Protein AF-A0A7W9SM84-F1 (afdb_monomer_lite)

Structure (mmCIF, N/CA/C/O backbone):
data_AF-A0A7W9SM84-F1
#
_entry.id   AF-A0A7W9SM84-F1
#
loop_
_atom_site.group_PDB
_atom_site.id
_atom_site.type_symbol
_atom_site.label_atom_id
_atom_site.label_alt_id
_atom_site.label_comp_id
_atom_site.label_asym_id
_atom_site.label_entity_id
_atom_site.label_seq_id
_atom_site.pdbx_PDB_ins_code
_atom_site.Cartn_x
_atom_site.Cartn_y
_atom_site.Cartn_z
_atom_site.occupancy
_atom_site.B_iso_or_equiv
_atom_site.auth_seq_id
_atom_site.auth_comp_id
_atom_site.auth_asym_id
_atom_site.auth_atom_id
_atom_site.pdbx_PDB_model_num
ATOM 1 N N . MET A 1 1 ? 23.464 -20.642 -26.138 1.00 44.16 1 MET A N 1
ATOM 2 C CA . MET A 1 1 ? 24.439 -20.964 -25.075 1.00 44.16 1 MET A CA 1
ATOM 3 C C . MET A 1 1 ? 23.715 -20.918 -23.739 1.00 44.16 1 MET A C 1
ATOM 5 O O . MET A 1 1 ? 23.282 -19.851 -23.335 1.00 44.16 1 MET A O 1
ATOM 9 N N . ARG A 1 2 ? 23.469 -22.086 -23.134 1.00 42.03 2 ARG A N 1
ATOM 10 C CA . ARG A 1 2 ? 22.818 -22.254 -21.826 1.00 42.03 2 ARG A CA 1
ATOM 11 C C . ARG A 1 2 ? 23.921 -22.439 -20.786 1.00 42.03 2 ARG A C 1
ATOM 13 O O . ARG A 1 2 ? 24.691 -23.383 -20.921 1.00 42.03 2 ARG A O 1
ATOM 20 N N . LEU A 1 3 ? 23.993 -21.567 -19.785 1.00 47.53 3 LEU A N 1
ATOM 21 C CA . LEU A 1 3 ? 24.813 -21.791 -18.597 1.00 47.53 3 LEU A CA 1
ATOM 22 C C . LEU A 1 3 ? 23.893 -22.225 -17.458 1.00 47.53 3 LEU A C 1
ATOM 24 O O . LEU A 1 3 ? 23.043 -21.474 -16.992 1.00 47.53 3 LEU A O 1
ATOM 28 N N . PHE A 1 4 ? 24.060 -23.493 -17.097 1.00 46.22 4 PHE A N 1
ATOM 29 C CA . PHE A 1 4 ? 23.587 -24.114 -15.874 1.00 46.22 4 PHE A CA 1
ATOM 30 C C . PHE A 1 4 ? 24.334 -23.500 -14.685 1.00 46.22 4 PHE A C 1
ATOM 32 O O . PHE A 1 4 ? 25.563 -23.485 -14.692 1.00 46.22 4 PHE A O 1
ATOM 39 N N . PHE A 1 5 ? 23.618 -23.066 -13.650 1.00 51.97 5 PHE A N 1
ATOM 40 C CA . PHE A 1 5 ? 24.195 -22.927 -12.313 1.00 51.97 5 PHE A CA 1
ATOM 41 C C . PHE A 1 5 ? 23.231 -23.524 -11.288 1.00 51.97 5 PHE A C 1
ATOM 43 O O . PHE A 1 5 ? 22.346 -22.878 -10.738 1.00 51.97 5 PHE A O 1
ATOM 50 N N . THR A 1 6 ? 23.382 -24.834 -11.136 1.00 49.91 6 THR A N 1
ATOM 51 C CA . THR A 1 6 ? 22.921 -25.652 -10.016 1.00 49.91 6 THR A CA 1
ATOM 52 C C . THR A 1 6 ? 23.770 -25.310 -8.795 1.00 49.91 6 THR A C 1
ATOM 54 O O . THR A 1 6 ? 24.980 -25.268 -8.962 1.00 49.91 6 THR A O 1
ATOM 57 N N . LEU A 1 7 ? 23.170 -25.099 -7.618 1.00 50.97 7 LEU A N 1
ATOM 58 C CA . LEU A 1 7 ? 23.728 -25.245 -6.252 1.00 50.97 7 LEU A CA 1
ATOM 59 C C . LEU A 1 7 ? 22.712 -24.587 -5.287 1.00 50.97 7 LEU A C 1
ATOM 61 O O . LEU A 1 7 ? 22.290 -23.469 -5.539 1.00 50.97 7 LEU A O 1
ATOM 65 N N . ALA A 1 8 ? 22.278 -25.123 -4.153 1.00 50.72 8 ALA A N 1
ATOM 66 C CA . ALA A 1 8 ? 22.214 -26.463 -3.596 1.00 50.72 8 ALA A CA 1
ATOM 67 C C . ALA A 1 8 ? 21.170 -26.366 -2.463 1.00 50.72 8 ALA A C 1
ATOM 69 O O . ALA A 1 8 ? 21.215 -25.434 -1.661 1.00 50.72 8 ALA A O 1
ATOM 70 N N . LEU A 1 9 ? 20.222 -27.304 -2.413 1.00 50.84 9 LEU A N 1
ATOM 71 C CA . LEU A 1 9 ? 19.316 -27.501 -1.281 1.00 50.84 9 LEU A CA 1
ATOM 72 C C . LEU A 1 9 ? 20.142 -27.970 -0.075 1.00 50.84 9 LEU A C 1
ATOM 74 O O . LEU A 1 9 ? 20.618 -29.105 -0.072 1.00 50.84 9 LEU A O 1
ATOM 78 N N . THR A 1 10 ? 20.265 -27.157 0.971 1.00 52.00 10 THR A N 1
ATOM 79 C CA . THR A 1 10 ? 20.662 -27.645 2.297 1.00 52.00 10 THR A CA 1
ATOM 80 C C . THR A 1 10 ? 19.424 -27.816 3.163 1.00 52.00 10 THR A C 1
ATOM 82 O O . THR A 1 10 ? 18.939 -26.915 3.840 1.00 52.00 10 THR A O 1
ATOM 85 N N . SER A 1 11 ? 18.914 -29.041 3.088 1.00 47.56 11 SER A N 1
ATOM 86 C CA . SER A 1 11 ? 18.044 -29.674 4.068 1.00 47.56 11 SER A CA 1
ATOM 87 C C . SER A 1 11 ? 18.698 -29.613 5.457 1.00 47.56 11 SER A C 1
ATOM 89 O O . SER A 1 11 ? 19.733 -30.241 5.668 1.00 47.56 11 SER A O 1
ATOM 91 N N . LEU A 1 12 ? 18.116 -28.874 6.406 1.00 50.91 12 LEU A N 1
ATOM 92 C CA . LEU A 1 12 ? 18.383 -29.079 7.832 1.00 50.91 12 LEU A CA 1
ATOM 93 C C . LEU A 1 12 ? 17.186 -29.798 8.449 1.00 50.91 12 LEU A C 1
ATOM 95 O O . LEU A 1 12 ? 16.176 -29.200 8.810 1.00 50.91 12 LEU A O 1
ATOM 99 N N . SER A 1 13 ? 17.332 -31.118 8.530 1.00 51.88 13 SER A N 1
ATOM 100 C CA . SER A 1 13 ? 16.507 -31.987 9.359 1.00 51.88 13 SER A CA 1
ATOM 101 C C . SER A 1 13 ? 16.856 -31.784 10.836 1.00 51.88 13 SER A C 1
ATOM 103 O O . SER A 1 13 ? 18.029 -31.708 11.202 1.00 51.88 13 SER A O 1
ATOM 105 N N . LEU A 1 14 ? 15.819 -31.711 11.672 1.00 52.78 14 LEU A N 1
ATOM 106 C CA . LEU A 1 14 ? 15.896 -31.742 13.132 1.00 52.78 14 LEU A CA 1
ATOM 107 C C . LEU A 1 14 ? 16.588 -33.029 13.623 1.00 52.78 14 LEU A C 1
ATOM 109 O O . LEU A 1 14 ? 16.228 -34.109 13.150 1.00 52.78 14 LEU A O 1
ATOM 113 N N . PRO A 1 15 ? 17.431 -32.972 14.668 1.00 59.16 15 PRO A N 1
ATOM 114 C CA . PRO A 1 15 ? 17.627 -34.108 15.550 1.00 59.16 15 PRO A CA 1
AT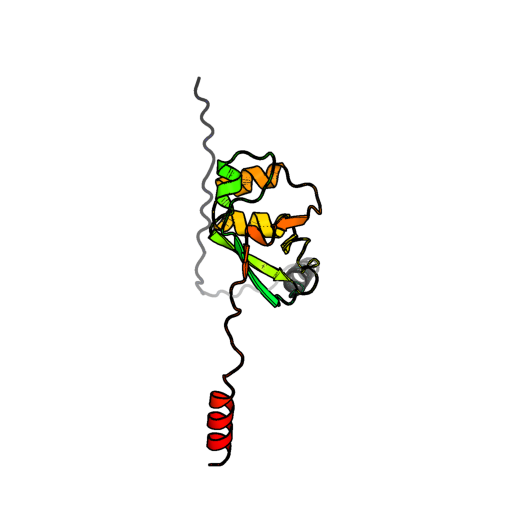OM 115 C C . PRO A 1 15 ? 16.644 -34.051 16.728 1.00 59.16 15 PRO A C 1
ATOM 117 O O . PRO A 1 15 ? 16.629 -33.134 17.549 1.00 59.16 15 PRO A O 1
ATOM 120 N N . CYS A 1 16 ? 15.810 -35.084 16.749 1.00 45.78 16 CYS A N 1
ATOM 121 C CA . CYS A 1 16 ? 14.930 -35.522 17.817 1.00 45.78 16 CYS A CA 1
ATOM 122 C C . CYS A 1 16 ? 15.718 -35.812 19.112 1.00 45.78 16 CYS A C 1
ATOM 124 O O . CYS A 1 16 ? 16.816 -36.365 19.060 1.00 45.78 16 CYS A O 1
ATOM 126 N N . LEU A 1 17 ? 15.137 -35.479 20.270 1.00 50.53 17 LEU A N 1
ATOM 127 C CA . LEU A 1 17 ? 15.613 -35.917 21.586 1.00 50.53 17 LEU A CA 1
ATOM 128 C C . LEU A 1 17 ? 15.709 -37.451 21.640 1.00 50.53 17 LEU A C 1
ATOM 130 O O . LEU A 1 17 ? 14.719 -38.132 21.374 1.00 50.53 17 LEU A O 1
ATOM 134 N N . ALA A 1 18 ? 16.843 -37.981 22.097 1.00 56.38 18 ALA A N 1
ATOM 135 C CA . ALA A 1 18 ? 16.905 -39.297 22.721 1.00 56.38 18 ALA A CA 1
ATOM 136 C C . ALA A 1 18 ? 17.965 -39.301 23.829 1.00 56.38 18 ALA A C 1
ATOM 138 O O . ALA A 1 18 ? 19.114 -38.908 23.649 1.00 56.38 18 ALA A O 1
ATOM 139 N N . GLN A 1 19 ? 17.490 -39.705 24.996 1.00 53.00 19 GLN A N 1
ATOM 140 C CA . GLN A 1 19 ? 18.121 -39.737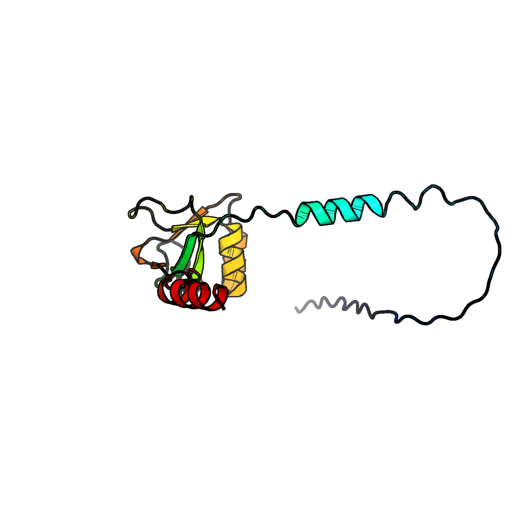 26.300 1.00 53.00 19 GLN A CA 1
ATOM 141 C C . GLN A 1 19 ? 18.710 -41.134 26.531 1.00 53.00 19 GLN A C 1
ATOM 143 O O . GLN A 1 19 ? 17.968 -42.111 26.520 1.00 53.00 19 GLN A O 1
ATOM 148 N N . SER A 1 20 ? 20.010 -41.246 26.793 1.00 48.03 20 SER A N 1
ATOM 149 C CA . SER A 1 20 ? 20.595 -42.416 27.462 1.00 48.03 20 SER A CA 1
ATOM 150 C C . SER A 1 20 ? 21.908 -41.998 28.110 1.00 48.03 20 SER A C 1
ATOM 152 O O . SER A 1 20 ? 22.778 -41.439 27.446 1.00 48.03 20 SER A O 1
ATOM 154 N N . GLY A 1 21 ? 21.991 -42.175 29.427 1.00 54.41 21 GLY A N 1
ATOM 155 C CA . GLY A 1 21 ? 23.102 -41.691 30.231 1.00 54.41 21 GLY A CA 1
ATOM 156 C C . GLY A 1 21 ? 24.402 -42.443 29.991 1.00 54.41 21 GLY A C 1
ATOM 157 O O . GLY A 1 21 ? 24.383 -43.589 29.572 1.00 54.41 21 GLY A O 1
ATOM 158 N N . GLU A 1 22 ? 25.499 -41.782 30.341 1.00 48.12 22 GLU A N 1
ATOM 159 C CA . GLU A 1 22 ? 26.613 -42.356 31.087 1.00 48.12 22 GLU A CA 1
ATOM 160 C C . GLU A 1 22 ? 27.394 -41.198 31.718 1.00 48.12 22 GLU A C 1
ATOM 162 O O . GLU A 1 22 ? 27.684 -40.180 31.088 1.00 48.12 22 GLU A O 1
ATOM 167 N N . ALA A 1 23 ? 27.640 -41.320 33.019 1.00 51.50 23 ALA A N 1
ATOM 168 C CA . ALA A 1 23 ? 28.406 -40.365 33.792 1.00 51.50 23 ALA A CA 1
ATOM 169 C C . ALA A 1 23 ? 29.885 -40.482 33.410 1.00 51.50 23 ALA A C 1
ATOM 171 O O . ALA A 1 23 ? 30.493 -41.529 33.616 1.00 51.50 23 ALA A O 1
ATOM 172 N N . VAL A 1 24 ? 30.478 -39.394 32.918 1.00 51.59 24 VAL A N 1
ATOM 173 C CA . VAL A 1 24 ? 31.935 -39.239 32.875 1.00 51.59 24 VAL A CA 1
ATOM 174 C C . VAL A 1 24 ? 32.305 -37.996 33.668 1.00 51.59 24 VAL A C 1
ATOM 176 O O . VAL A 1 24 ? 31.970 -36.861 33.332 1.00 51.59 24 VAL A O 1
ATOM 179 N N . THR A 1 25 ? 32.970 -38.259 34.783 1.00 54.38 25 THR A N 1
ATOM 180 C CA . THR A 1 25 ? 33.567 -37.307 35.709 1.00 54.38 25 THR A CA 1
ATOM 181 C C . THR A 1 25 ? 34.741 -36.557 35.083 1.00 54.38 25 THR A C 1
ATOM 183 O O . THR A 1 25 ? 35.686 -37.169 34.602 1.00 54.38 25 THR A O 1
ATOM 186 N N . TYR A 1 26 ? 34.667 -35.228 35.184 1.00 48.91 26 TYR A N 1
ATOM 187 C CA . TYR A 1 26 ? 35.736 -34.269 35.491 1.00 48.91 26 TYR A CA 1
ATOM 188 C C . TYR A 1 26 ? 37.135 -34.471 34.887 1.00 48.91 26 TYR A C 1
ATOM 190 O O . TYR A 1 26 ? 37.935 -35.285 35.341 1.00 48.91 26 TYR A O 1
ATOM 198 N N . GLY A 1 27 ? 37.506 -33.531 34.020 1.00 46.94 27 GLY A N 1
ATOM 199 C CA . GLY A 1 27 ? 38.897 -33.179 33.792 1.00 46.94 27 GLY A CA 1
ATOM 200 C C . GLY A 1 27 ? 39.024 -32.020 32.815 1.00 46.94 27 GLY A C 1
ATOM 201 O O . GLY A 1 27 ? 38.592 -32.126 31.677 1.00 46.94 27 GLY A O 1
ATOM 202 N N . SER A 1 28 ? 39.697 -30.960 33.255 1.00 45.34 28 SER A N 1
ATOM 203 C CA . SER A 1 28 ? 40.259 -29.881 32.435 1.00 45.34 28 SER A CA 1
ATOM 204 C C . SER A 1 28 ? 39.457 -28.576 32.351 1.00 45.34 28 SER A C 1
ATOM 206 O O . SER A 1 28 ? 38.506 -28.386 31.598 1.00 45.34 28 SER A O 1
ATOM 208 N N . SER A 1 29 ? 39.932 -27.649 33.175 1.00 50.34 29 SER A N 1
ATOM 209 C CA . SER A 1 29 ? 39.676 -26.219 33.257 1.00 50.34 29 SER A CA 1
ATOM 210 C C . SER A 1 29 ? 39.620 -25.523 31.887 1.00 50.34 29 SER A C 1
ATOM 212 O O . SER A 1 29 ? 40.655 -25.195 31.314 1.00 50.34 29 SER A O 1
ATOM 214 N N . SER A 1 30 ? 38.428 -25.247 31.351 1.00 49.34 30 SER A N 1
ATOM 215 C CA . SER A 1 30 ? 38.247 -24.345 30.189 1.00 49.34 30 SER A CA 1
ATOM 216 C C . SER A 1 30 ? 36.857 -23.688 30.140 1.00 49.34 30 SER A C 1
ATOM 218 O O . SER A 1 30 ? 36.341 -23.354 29.079 1.00 49.34 30 SER A O 1
ATOM 220 N N . SER A 1 31 ? 36.223 -23.477 31.297 1.00 47.44 31 SER A N 1
ATOM 221 C CA . SER A 1 31 ? 34.791 -23.135 31.366 1.00 47.44 31 SER A CA 1
ATOM 222 C C . SER A 1 31 ? 34.450 -21.639 31.433 1.00 47.44 31 SER A C 1
ATOM 224 O O . SER A 1 31 ? 33.302 -21.313 31.713 1.00 47.44 31 SER A O 1
ATOM 226 N N . ILE A 1 32 ? 35.380 -20.707 31.193 1.00 51.19 32 ILE A N 1
ATOM 227 C CA . ILE A 1 32 ? 35.099 -19.271 31.441 1.00 51.19 32 ILE A CA 1
ATOM 228 C C . ILE A 1 32 ? 34.743 -18.471 30.169 1.00 51.19 32 ILE A C 1
ATOM 230 O O . ILE A 1 32 ? 34.215 -17.370 30.277 1.00 51.19 32 ILE A O 1
ATOM 234 N N . LEU A 1 33 ? 34.897 -19.015 28.954 1.00 48.16 33 LEU A N 1
ATOM 235 C CA . LEU A 1 33 ? 34.622 -18.244 27.722 1.00 48.16 33 LEU A CA 1
ATOM 236 C C . LEU A 1 33 ? 33.278 -18.532 27.019 1.00 48.16 33 LEU A C 1
ATOM 238 O O . LEU A 1 33 ? 32.932 -17.809 26.092 1.00 48.16 33 LEU A O 1
ATOM 242 N N . CYS A 1 34 ? 32.479 -19.518 27.449 1.00 43.38 34 CYS A N 1
ATOM 243 C CA . CYS A 1 34 ? 31.220 -19.867 26.754 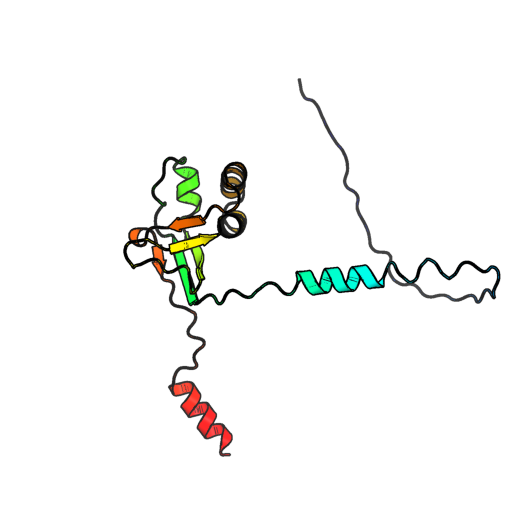1.00 43.38 34 CYS A CA 1
ATOM 244 C C . CYS A 1 34 ? 29.944 -19.198 27.301 1.00 43.38 34 CYS A C 1
ATOM 246 O O . CYS A 1 34 ? 28.914 -19.223 26.633 1.00 43.38 34 CYS A O 1
ATOM 248 N N . ALA A 1 35 ? 29.972 -18.586 28.488 1.00 45.09 35 ALA A N 1
ATOM 249 C CA . ALA A 1 35 ? 28.744 -18.113 29.140 1.00 45.09 35 ALA A CA 1
ATOM 250 C C . ALA A 1 35 ? 28.284 -16.698 28.724 1.00 45.09 35 ALA A C 1
ATOM 252 O O . ALA A 1 35 ? 27.166 -16.304 29.046 1.00 45.09 35 ALA A O 1
ATOM 253 N N . SER A 1 36 ? 29.100 -15.924 28.003 1.00 48.00 36 SER A N 1
ATOM 254 C CA . SER A 1 36 ? 28.776 -14.532 27.640 1.00 48.00 36 SER A CA 1
ATOM 255 C C . SER A 1 36 ? 28.138 -14.366 26.252 1.00 48.00 36 SER A C 1
ATOM 257 O O . SER A 1 36 ? 27.444 -13.376 26.022 1.00 48.00 36 SER A O 1
ATOM 259 N N . LEU A 1 37 ? 28.290 -15.336 25.341 1.00 52.22 37 LEU A N 1
ATOM 260 C CA . LEU A 1 37 ? 27.704 -15.277 23.990 1.00 52.22 37 LEU A CA 1
ATOM 261 C C . LEU A 1 37 ? 26.198 -15.589 23.946 1.00 52.22 37 LEU A C 1
ATOM 263 O O . LEU A 1 37 ? 25.506 -15.121 23.047 1.00 52.22 37 LEU A O 1
ATOM 267 N N . GLY A 1 38 ? 25.661 -16.332 24.919 1.00 47.69 38 GLY A N 1
ATOM 268 C CA . GLY A 1 38 ? 24.227 -16.646 24.967 1.00 47.69 38 GLY A CA 1
ATOM 269 C C . GLY A 1 38 ? 23.362 -15.460 25.404 1.00 47.69 38 GLY A C 1
ATOM 270 O O . GLY A 1 38 ? 22.288 -15.230 24.854 1.00 47.69 38 GLY A O 1
ATOM 271 N N . PHE A 1 39 ? 23.847 -14.655 26.350 1.00 46.09 39 PHE A N 1
ATOM 272 C CA . PHE A 1 39 ? 23.038 -13.609 26.982 1.00 46.09 39 PHE A CA 1
ATOM 273 C C . PHE A 1 39 ? 22.824 -12.378 26.084 1.00 46.09 39 PHE A C 1
ATOM 275 O O . PHE A 1 39 ? 21.758 -11.765 26.107 1.00 46.09 39 PHE A O 1
ATOM 282 N N . LEU A 1 40 ? 23.804 -12.045 25.236 1.00 46.25 40 LEU A N 1
ATOM 283 C CA . LEU A 1 40 ? 23.705 -10.917 24.300 1.00 46.25 40 LEU A CA 1
ATOM 284 C C . LEU A 1 40 ? 22.701 -11.163 23.160 1.00 46.25 40 LEU A C 1
ATOM 286 O O . LEU A 1 40 ? 22.074 -10.215 22.690 1.00 46.25 40 LEU A O 1
ATOM 290 N N . THR A 1 41 ? 22.488 -12.418 22.747 1.00 52.00 41 THR A N 1
ATOM 291 C CA . THR A 1 41 ? 21.502 -12.739 21.695 1.00 52.00 41 THR A CA 1
ATOM 292 C C . THR A 1 41 ? 20.054 -12.556 22.161 1.00 52.00 41 THR A C 1
ATOM 294 O O . THR A 1 41 ? 19.228 -12.050 21.403 1.00 52.00 41 THR A O 1
ATOM 297 N N . ALA A 1 42 ? 19.746 -12.881 23.420 1.00 51.59 42 ALA A N 1
ATOM 298 C CA . ALA A 1 42 ? 18.389 -12.766 23.956 1.00 51.59 42 ALA A CA 1
ATOM 299 C C . ALA A 1 42 ? 17.919 -11.305 24.081 1.00 51.59 42 ALA A C 1
ATOM 301 O O . ALA A 1 42 ? 16.765 -10.996 23.785 1.00 51.59 42 ALA A O 1
ATOM 302 N N . VAL A 1 43 ? 18.812 -10.385 24.463 1.00 51.91 43 VAL A N 1
ATOM 303 C CA . VAL A 1 43 ? 18.470 -8.958 24.604 1.00 51.91 43 VAL A CA 1
ATOM 304 C C . VAL A 1 43 ? 18.294 -8.286 23.238 1.00 51.91 43 VAL A C 1
ATOM 306 O O . VAL A 1 43 ? 17.369 -7.494 23.067 1.00 51.91 43 VAL A O 1
ATOM 309 N N . ALA A 1 44 ? 19.109 -8.645 22.239 1.00 52.53 44 ALA A N 1
ATOM 310 C CA . ALA A 1 44 ? 18.933 -8.155 20.871 1.00 52.53 44 ALA A CA 1
ATOM 311 C C . ALA A 1 44 ? 17.616 -8.653 20.242 1.00 52.53 44 ALA A C 1
ATOM 313 O O . ALA A 1 44 ? 16.905 -7.868 19.618 1.00 52.53 44 ALA A O 1
ATOM 314 N N . ALA A 1 45 ? 17.239 -9.918 20.464 1.00 52.31 45 ALA A N 1
ATOM 315 C CA . ALA A 1 45 ? 15.942 -10.442 20.027 1.00 52.31 45 ALA A CA 1
ATOM 316 C C . ALA A 1 45 ? 14.762 -9.745 20.732 1.00 52.31 45 ALA A C 1
ATOM 318 O O . ALA A 1 45 ? 13.748 -9.454 20.100 1.00 52.31 45 ALA A O 1
ATOM 319 N N . GLY A 1 46 ? 14.906 -9.427 22.024 1.00 52.50 46 GLY A N 1
ATOM 320 C CA . GLY A 1 46 ? 13.881 -8.731 22.804 1.00 52.50 46 GLY A CA 1
ATOM 321 C C . GLY A 1 46 ? 13.657 -7.275 22.381 1.00 52.50 46 GLY A C 1
ATOM 322 O O . GLY A 1 46 ? 12.513 -6.830 22.324 1.00 52.50 46 GLY A O 1
ATOM 323 N N . LEU A 1 47 ? 14.719 -6.535 22.036 1.00 53.09 47 LEU A N 1
ATOM 324 C CA . LEU A 1 47 ? 14.592 -5.129 21.630 1.00 53.09 47 LEU A CA 1
ATOM 325 C C . LEU A 1 47 ? 13.994 -4.961 20.221 1.00 53.09 47 LEU A C 1
ATOM 327 O O . LEU A 1 47 ? 13.301 -3.980 19.971 1.00 53.09 47 LEU A O 1
ATOM 331 N N . VAL A 1 48 ? 14.217 -5.921 19.315 1.00 51.31 48 VAL A N 1
ATOM 332 C CA . VAL A 1 48 ? 13.663 -5.900 17.944 1.00 51.31 48 VAL A CA 1
ATOM 333 C C . VAL A 1 48 ? 12.138 -6.094 17.928 1.00 51.31 48 VAL A C 1
ATOM 335 O O . VAL A 1 48 ? 11.475 -5.639 16.999 1.00 51.31 48 VAL A O 1
ATOM 338 N N . LEU A 1 49 ? 11.557 -6.709 18.963 1.00 54.22 49 LEU A N 1
ATOM 339 C CA . LEU A 1 49 ? 10.109 -6.938 19.057 1.00 54.22 49 LEU A CA 1
ATOM 340 C C . LEU A 1 49 ? 9.324 -5.769 19.663 1.00 54.22 49 LEU A C 1
ATOM 342 O O . LEU A 1 49 ? 8.099 -5.753 19.566 1.00 54.22 49 LEU A O 1
ATOM 346 N N . LEU A 1 50 ? 9.994 -4.762 20.228 1.00 54.44 50 LEU A N 1
ATOM 347 C CA . LEU A 1 50 ? 9.348 -3.522 20.670 1.00 54.44 50 LEU A CA 1
ATOM 348 C C . LEU A 1 50 ? 9.171 -2.569 19.479 1.00 54.44 50 LEU A C 1
ATOM 350 O O . LEU A 1 50 ? 9.583 -1.410 19.501 1.00 54.44 50 LEU A O 1
ATOM 354 N N . GLY A 1 51 ? 8.569 -3.089 18.408 1.00 52.06 51 GLY A N 1
ATOM 355 C CA . GLY A 1 51 ? 8.083 -2.289 17.298 1.00 52.06 51 GLY A CA 1
ATOM 356 C C . GLY A 1 51 ? 7.048 -1.309 17.832 1.00 52.06 51 GLY A C 1
ATOM 357 O O . GLY A 1 51 ? 6.072 -1.706 18.465 1.00 52.06 51 GLY A O 1
ATOM 358 N N . SER A 1 52 ? 7.282 -0.019 17.610 1.00 55.22 52 SER A N 1
ATOM 359 C CA . SER A 1 52 ? 6.319 1.020 17.936 1.00 55.22 52 SER A CA 1
ATOM 360 C C . SER A 1 52 ? 5.011 0.723 17.204 1.00 55.22 52 SER A C 1
ATOM 362 O O . SER A 1 52 ? 4.909 0.856 15.984 1.00 55.22 52 SER A O 1
ATOM 364 N N . GLU A 1 53 ? 3.994 0.295 17.951 1.00 58.22 53 GLU A N 1
ATOM 365 C CA . GLU A 1 53 ? 2.636 0.168 17.438 1.00 58.22 53 GLU A CA 1
ATOM 366 C C . GLU A 1 53 ? 2.140 1.569 17.078 1.00 58.22 53 GLU A C 1
ATOM 368 O O . GLU A 1 53 ? 1.576 2.310 17.888 1.00 58.22 53 GLU A O 1
ATOM 373 N N . THR A 1 54 ? 2.381 1.979 15.836 1.00 60.44 54 THR A N 1
ATOM 374 C CA . THR A 1 54 ? 1.720 3.150 15.286 1.00 60.44 54 THR A CA 1
ATOM 375 C C . THR A 1 54 ? 0.228 2.869 15.336 1.00 60.44 54 THR A C 1
ATOM 377 O O . THR A 1 54 ? -0.250 1.968 14.647 1.00 60.44 54 THR A O 1
ATOM 380 N N . ARG A 1 55 ? -0.507 3.614 16.170 1.00 71.38 55 ARG A N 1
ATOM 381 C CA . ARG A 1 55 ? -1.962 3.472 16.269 1.00 71.38 55 ARG A CA 1
ATOM 382 C C . ARG A 1 55 ? -2.587 3.763 14.909 1.00 71.38 55 ARG A C 1
ATOM 384 O O . ARG A 1 55 ? -2.675 4.918 14.478 1.00 71.38 55 ARG A O 1
ATOM 391 N N . THR A 1 56 ? -2.999 2.692 14.252 1.00 75.50 56 THR A N 1
ATOM 392 C CA . THR A 1 56 ? -3.812 2.721 13.044 1.00 75.50 56 THR A CA 1
ATOM 393 C C . THR A 1 56 ? -5.208 3.204 13.437 1.00 75.50 56 THR A C 1
ATOM 395 O O . THR A 1 56 ? -5.804 2.698 14.383 1.00 75.50 56 THR A O 1
ATOM 398 N N . VAL A 1 57 ? -5.692 4.248 12.769 1.00 83.44 57 VAL A N 1
ATOM 399 C CA . VAL A 1 57 ? -6.996 4.895 13.004 1.00 83.44 57 VAL A CA 1
ATOM 400 C C . VAL A 1 57 ? -8.061 4.350 12.056 1.00 83.44 57 VAL A C 1
ATOM 402 O O . VAL A 1 57 ? -9.237 4.633 12.226 1.00 83.44 57 VAL A O 1
ATOM 405 N N . GLY A 1 58 ? -7.665 3.575 11.052 1.00 88.19 58 GLY A N 1
ATOM 406 C CA . GLY A 1 58 ? -8.555 3.057 10.023 1.00 88.19 58 GLY A CA 1
ATOM 407 C C . GLY A 1 58 ? -7.797 2.246 8.992 1.00 88.19 58 GLY A C 1
ATOM 408 O O . GLY A 1 58 ? -6.572 2.152 9.041 1.00 88.19 58 GLY A O 1
ATOM 409 N N . THR A 1 59 ? -8.519 1.707 8.027 1.00 91.38 59 THR A N 1
ATOM 410 C CA . THR A 1 59 ? -7.939 1.219 6.778 1.00 91.38 59 THR A CA 1
ATOM 411 C C . THR A 1 59 ? -8.621 1.933 5.619 1.00 91.38 59 THR A C 1
ATOM 413 O O . THR A 1 59 ? -9.740 2.431 5.739 1.00 91.38 59 THR A O 1
ATOM 416 N N . PHE A 1 60 ? -7.929 2.042 4.497 1.00 93.00 60 PHE A N 1
ATOM 417 C CA . PHE A 1 60 ? -8.518 2.490 3.244 1.00 93.00 60 PHE A CA 1
ATOM 418 C C . PHE A 1 60 ? -8.171 1.493 2.154 1.00 93.00 60 PHE A C 1
ATOM 420 O O . PHE A 1 60 ? -7.116 0.863 2.189 1.00 93.00 60 PHE A O 1
ATOM 427 N N . ARG A 1 61 ? -9.064 1.352 1.186 1.00 95.50 61 ARG A N 1
ATOM 428 C CA . ARG A 1 61 ? -8.873 0.514 0.016 1.00 95.50 61 ARG A CA 1
ATOM 429 C C . ARG A 1 61 ? -8.622 1.386 -1.198 1.00 95.50 61 ARG A C 1
ATOM 431 O O . ARG A 1 61 ? -9.362 2.335 -1.441 1.00 95.50 61 ARG A O 1
ATOM 438 N N . VAL A 1 62 ? -7.613 1.049 -1.986 1.00 96.31 62 VAL A N 1
ATOM 439 C CA . VAL A 1 62 ? -7.376 1.712 -3.272 1.00 96.31 62 VAL A CA 1
ATOM 440 C C . VAL A 1 62 ? -8.386 1.163 -4.283 1.00 96.31 62 VAL A C 1
ATOM 442 O O . VAL A 1 62 ? -8.430 -0.041 -4.526 1.00 96.31 62 VAL A O 1
ATOM 445 N N . VAL A 1 63 ? -9.237 2.016 -4.847 1.00 97.06 63 VAL A N 1
ATOM 446 C CA . VAL A 1 63 ? -10.323 1.627 -5.772 1.00 97.06 63 VAL A CA 1
ATOM 447 C C . VAL A 1 63 ? -10.031 1.973 -7.228 1.00 97.06 63 VAL A C 1
ATOM 449 O O . VAL A 1 63 ? -10.661 1.416 -8.123 1.00 97.06 63 VAL A O 1
ATOM 452 N N . ALA A 1 64 ? -9.060 2.851 -7.473 1.00 96.88 64 ALA A N 1
ATOM 453 C CA . ALA A 1 64 ? -8.605 3.215 -8.806 1.00 96.88 64 ALA A CA 1
ATOM 454 C C . ALA A 1 64 ? -7.071 3.314 -8.840 1.00 96.88 64 ALA A C 1
ATOM 456 O O . ALA A 1 64 ? -6.456 3.537 -7.796 1.00 96.88 64 ALA A O 1
ATOM 457 N N . PRO A 1 65 ? -6.432 3.143 -10.011 1.00 96.88 65 PRO A N 1
ATOM 458 C CA . PRO A 1 65 ? -4.988 3.293 -10.128 1.00 96.88 65 PRO A CA 1
ATOM 459 C C . PRO A 1 65 ? -4.579 4.714 -9.729 1.00 96.88 65 PRO A C 1
ATOM 461 O O . PRO A 1 65 ? -5.181 5.667 -10.233 1.00 96.88 65 PRO A O 1
ATOM 464 N N . PRO A 1 66 ? -3.560 4.887 -8.869 1.00 93.50 66 PRO A N 1
ATOM 465 C CA . PRO A 1 66 ? -3.072 6.218 -8.542 1.00 93.50 66 PRO A CA 1
ATOM 466 C C . PRO A 1 66 ? -2.532 6.918 -9.807 1.00 93.50 66 PRO A C 1
ATOM 468 O O . PRO A 1 66 ? -2.088 6.240 -10.745 1.00 93.50 66 PRO A O 1
ATOM 471 N N . PRO A 1 67 ? -2.570 8.261 -9.872 1.00 92.56 67 PRO A N 1
ATOM 472 C CA . PRO A 1 67 ? -1.926 9.015 -10.943 1.00 92.56 67 PRO A CA 1
ATOM 473 C C . PRO A 1 67 ? -0.398 8.890 -10.839 1.00 92.56 67 PRO A C 1
ATOM 475 O O . PRO A 1 67 ? 0.145 8.809 -9.739 1.00 92.56 67 PRO A O 1
ATOM 478 N N . GLY A 1 68 ? 0.297 8.888 -11.978 1.00 91.12 68 GLY A N 1
ATOM 479 C CA . GLY A 1 68 ? 1.757 8.778 -12.027 1.00 91.12 68 GLY A CA 1
ATOM 480 C C . GLY A 1 68 ? 2.282 8.441 -13.424 1.00 91.12 68 GLY A C 1
ATOM 481 O O . GLY A 1 68 ? 1.504 8.126 -14.328 1.00 91.12 68 GLY A O 1
ATOM 482 N N . GLU A 1 69 ? 3.601 8.524 -13.603 1.00 91.81 69 GLU A N 1
ATOM 483 C CA . GLU A 1 69 ? 4.291 8.215 -14.870 1.00 91.81 69 GLU A CA 1
ATOM 484 C C . GLU A 1 69 ? 4.602 6.715 -15.028 1.00 91.81 69 GLU A C 1
ATOM 486 O O . GLU A 1 69 ? 5.103 6.268 -16.062 1.00 91.81 69 GLU A O 1
ATOM 491 N N . GLU A 1 70 ? 4.321 5.908 -14.006 1.00 93.38 70 GLU A N 1
ATOM 492 C CA . GLU A 1 70 ? 4.657 4.493 -13.989 1.00 93.38 70 GLU A CA 1
ATOM 493 C C . GLU A 1 70 ? 3.778 3.674 -14.950 1.00 93.38 70 GLU A C 1
ATOM 495 O O . GLU A 1 70 ? 2.617 4.026 -15.209 1.00 93.38 70 GLU A O 1
ATOM 500 N N . PRO A 1 71 ? 4.294 2.533 -15.459 1.00 96.12 71 PRO A N 1
ATOM 501 C CA . PRO A 1 71 ? 3.526 1.630 -16.308 1.00 96.12 71 PRO A CA 1
ATOM 502 C C . PRO A 1 71 ? 2.154 1.284 -15.718 1.00 96.12 71 PRO A C 1
ATOM 504 O O . PRO A 1 71 ? 2.048 0.917 -14.548 1.00 96.12 71 PRO A O 1
ATOM 507 N N . GLU A 1 72 ? 1.112 1.329 -16.554 1.00 96.12 72 GLU A N 1
ATOM 508 C CA . GLU A 1 72 ? -0.285 1.099 -16.148 1.00 96.12 72 GLU A CA 1
ATOM 509 C C . GLU A 1 72 ? -0.450 -0.194 -15.338 1.00 96.12 72 GLU A C 1
ATOM 511 O O . GLU A 1 72 ? -1.071 -0.187 -14.282 1.00 96.12 72 GLU A O 1
ATOM 516 N N . ALA A 1 73 ? 0.188 -1.289 -15.764 1.00 96.38 73 ALA A N 1
ATOM 517 C CA . ALA A 1 73 ? 0.119 -2.575 -15.069 1.00 96.38 73 ALA A CA 1
ATOM 518 C C . ALA A 1 73 ? 0.612 -2.516 -13.607 1.00 96.38 73 ALA A C 1
ATOM 520 O O . ALA A 1 73 ? 0.101 -3.235 -12.752 1.00 96.38 73 ALA A O 1
ATOM 521 N N . LEU A 1 74 ? 1.586 -1.654 -13.304 1.00 96.75 74 LEU A N 1
ATOM 522 C CA . LEU A 1 74 ? 2.112 -1.473 -11.948 1.00 96.75 74 LEU A CA 1
ATOM 523 C C . LEU A 1 74 ? 1.220 -0.567 -11.107 1.00 96.75 74 LEU A C 1
ATOM 525 O O . LEU A 1 74 ? 1.114 -0.777 -9.902 1.00 96.75 74 LEU A O 1
ATOM 529 N N . ARG A 1 75 ? 0.564 0.413 -11.735 1.00 96.25 75 ARG A N 1
ATOM 530 C CA . ARG A 1 75 ? -0.421 1.268 -11.063 1.00 96.25 75 ARG A CA 1
ATOM 531 C C . ARG A 1 75 ? -1.690 0.482 -10.728 1.00 96.25 75 ARG A C 1
ATOM 533 O O . ARG A 1 75 ? -2.193 0.583 -9.615 1.00 96.25 75 ARG A O 1
ATOM 540 N N . GLN A 1 76 ? -2.135 -0.387 -11.634 1.00 97.94 76 GLN A N 1
ATOM 541 C CA . GLN A 1 76 ? -3.252 -1.314 -11.420 1.00 97.94 76 GLN A CA 1
ATOM 542 C C . GLN A 1 76 ? -3.002 -2.304 -10.277 1.00 97.94 76 GLN A C 1
ATOM 544 O O . GLN A 1 76 ? -3.944 -2.707 -9.606 1.00 97.94 76 GLN A O 1
ATOM 549 N N . ALA A 1 77 ? -1.744 -2.665 -10.005 1.00 97.81 77 ALA A N 1
ATOM 550 C CA . ALA A 1 77 ? -1.406 -3.580 -8.915 1.00 97.81 77 ALA A CA 1
ATOM 551 C C . ALA A 1 77 ? -1.752 -3.035 -7.516 1.00 97.81 77 ALA A C 1
ATOM 553 O O . ALA A 1 77 ? -1.832 -3.814 -6.569 1.00 97.81 77 ALA A O 1
ATOM 554 N N . TRP A 1 78 ? -1.956 -1.720 -7.382 1.00 97.38 78 TRP A N 1
ATOM 555 C CA . TRP A 1 78 ? -2.438 -1.111 -6.143 1.00 97.38 78 TRP A CA 1
ATOM 556 C C . TRP A 1 78 ? -3.947 -1.275 -5.955 1.00 97.38 78 TRP A C 1
ATOM 558 O O . TRP A 1 78 ? -4.416 -1.258 -4.820 1.00 97.38 78 TRP A O 1
ATOM 568 N N . VAL A 1 79 ? -4.717 -1.435 -7.035 1.00 97.38 79 VAL A N 1
ATOM 569 C CA . VAL A 1 79 ? -6.180 -1.502 -6.972 1.00 97.38 79 VAL A CA 1
ATOM 570 C C . VAL A 1 79 ? -6.619 -2.746 -6.212 1.00 97.38 79 VAL A C 1
ATOM 572 O O . VAL A 1 79 ? -6.212 -3.867 -6.497 1.00 97.38 79 VAL A O 1
ATOM 575 N N . GLY A 1 80 ? -7.498 -2.539 -5.240 1.00 95.62 80 GLY A N 1
ATOM 576 C CA . GLY A 1 80 ? -8.018 -3.569 -4.361 1.00 95.62 80 GLY A CA 1
ATOM 577 C C . GLY A 1 80 ? -7.211 -3.766 -3.080 1.00 95.62 80 GLY A C 1
ATOM 578 O O . GLY A 1 80 ? -7.738 -4.427 -2.184 1.00 95.62 80 GLY A O 1
ATOM 579 N N . LEU A 1 81 ? -6.013 -3.180 -2.965 1.00 95.81 81 LEU A N 1
ATOM 580 C CA . LEU A 1 81 ? -5.168 -3.269 -1.777 1.00 95.81 81 LEU A CA 1
ATOM 581 C C . LEU A 1 81 ? -5.755 -2.453 -0.620 1.00 95.81 81 LEU A C 1
ATOM 583 O O . LEU A 1 81 ? -6.166 -1.305 -0.803 1.00 95.81 81 LEU A O 1
ATOM 587 N N . GLU A 1 82 ? -5.755 -3.042 0.575 1.00 94.81 82 GLU A N 1
ATOM 588 C CA . GLU A 1 82 ? -6.120 -2.363 1.817 1.00 94.81 82 GLU A CA 1
ATOM 589 C C . GLU A 1 82 ? -4.866 -1.892 2.552 1.00 94.81 82 GLU A C 1
ATOM 591 O O . GLU A 1 82 ? -3.943 -2.666 2.815 1.00 94.81 82 GLU A O 1
ATOM 596 N N . LEU A 1 83 ? -4.838 -0.607 2.884 1.00 93.44 83 LEU A N 1
ATOM 597 C CA . LEU A 1 83 ? -3.705 0.074 3.486 1.00 93.44 83 LEU A CA 1
ATOM 598 C C . LEU A 1 83 ? -4.104 0.686 4.840 1.00 93.44 83 LEU A C 1
ATOM 600 O O . LEU A 1 83 ? -5.220 1.194 4.990 1.00 93.44 83 LEU A O 1
ATOM 604 N N . PRO A 1 84 ? -3.216 0.658 5.849 1.00 91.75 84 PRO A N 1
ATOM 605 C CA . PRO A 1 84 ? -3.496 1.233 7.159 1.00 91.75 84 PRO A CA 1
ATOM 606 C C . PRO A 1 84 ? -3.465 2.768 7.125 1.00 91.75 84 PRO A C 1
ATOM 608 O O . PRO A 1 84 ? -2.516 3.376 6.635 1.00 91.75 84 PRO A O 1
ATOM 611 N N . LEU A 1 85 ? -4.468 3.404 7.733 1.00 88.69 85 LEU A N 1
ATOM 612 C CA . LEU A 1 85 ? -4.497 4.841 8.016 1.00 88.69 85 LEU A CA 1
ATOM 613 C C . LEU A 1 85 ? -3.831 5.108 9.361 1.00 88.69 85 LEU A C 1
ATOM 615 O O . LEU A 1 85 ? -4.360 4.728 10.406 1.00 88.69 85 LEU A O 1
ATOM 619 N N . ARG A 1 86 ? -2.695 5.806 9.384 1.00 83.19 86 ARG A N 1
ATOM 620 C CA . ARG A 1 86 ? -2.056 6.219 10.645 1.00 83.19 86 ARG A CA 1
ATOM 621 C C . ARG A 1 86 ? -2.546 7.599 11.084 1.00 83.19 86 ARG A C 1
ATOM 623 O O . ARG A 1 86 ? -2.777 8.480 10.263 1.00 83.19 86 ARG A O 1
ATOM 630 N N . LYS A 1 87 ? -2.628 7.818 12.403 1.00 68.75 87 LYS A N 1
ATOM 631 C CA . LYS A 1 87 ? -3.183 9.040 13.032 1.00 68.75 87 LYS A CA 1
ATOM 632 C C . LYS A 1 87 ? -2.515 10.362 12.622 1.00 68.75 87 LYS A C 1
ATOM 634 O O . LYS A 1 87 ? -3.091 11.417 12.839 1.00 68.75 87 LYS A O 1
ATOM 639 N N . HIS A 1 88 ? -1.316 10.302 12.047 1.00 61.28 88 HIS A N 1
ATOM 640 C CA . HIS A 1 88 ? -0.536 11.464 11.612 1.00 61.28 88 HIS A CA 1
ATOM 641 C C . HIS A 1 88 ? -0.446 11.596 10.075 1.00 61.28 88 HIS A C 1
ATOM 643 O O . HIS A 1 88 ? 0.275 12.449 9.565 1.00 61.28 88 HIS A O 1
ATOM 649 N N . GLN A 1 89 ? -1.133 10.719 9.333 1.00 61.78 89 GLN A N 1
ATOM 650 C CA . GLN A 1 89 ? -1.061 10.608 7.869 1.00 61.78 89 GLN A CA 1
ATOM 651 C C . GLN A 1 89 ? -2.370 10.990 7.164 1.00 61.78 89 GLN A C 1
ATOM 653 O O . GLN A 1 89 ? -2.449 10.896 5.939 1.00 61.78 89 GLN A O 1
ATOM 658 N N . SER A 1 90 ? -3.380 11.457 7.906 1.00 58.81 90 SER A N 1
ATOM 659 C CA . SER A 1 90 ? -4.488 12.197 7.309 1.00 58.81 90 SER A CA 1
ATOM 660 C C . SER A 1 90 ? -3.944 13.551 6.858 1.00 58.81 90 SER A C 1
ATOM 662 O O . SER A 1 90 ? -3.805 14.465 7.675 1.00 58.81 90 SER A O 1
ATOM 664 N N . GLY A 1 91 ? -3.600 13.675 5.574 1.00 58.38 91 GLY A N 1
ATOM 665 C CA . GLY A 1 91 ? -3.505 14.993 4.958 1.00 58.38 91 GLY A CA 1
ATOM 666 C C . GLY A 1 91 ? -4.818 15.750 5.173 1.00 58.38 91 GLY A C 1
ATOM 667 O O . GLY A 1 91 ? -5.840 15.164 5.555 1.00 58.38 91 GLY A O 1
ATOM 668 N N . SER A 1 92 ? -4.826 17.057 4.917 1.00 57.81 92 SER A N 1
ATOM 669 C CA . SER A 1 92 ? -6.103 17.739 4.685 1.00 57.81 92 SER A CA 1
ATOM 670 C C . SER A 1 92 ? -6.911 16.911 3.666 1.00 57.81 92 SER A C 1
ATOM 672 O O . SER A 1 92 ? -6.325 16.198 2.852 1.00 57.81 92 SER A O 1
ATOM 674 N N . ALA A 1 93 ? -8.247 16.951 3.684 1.00 55.12 93 ALA A N 1
ATOM 675 C CA . ALA A 1 93 ? -9.064 16.161 2.745 1.00 55.12 93 ALA A CA 1
ATOM 676 C C . ALA A 1 93 ? -8.692 16.378 1.252 1.00 55.12 93 ALA A C 1
ATOM 678 O O . ALA A 1 93 ? -9.106 15.604 0.393 1.00 55.12 93 ALA A O 1
ATOM 679 N N . GLN A 1 94 ? -7.893 17.414 0.968 1.00 56.91 94 GLN A N 1
ATOM 680 C CA . GLN A 1 94 ? -7.338 17.789 -0.328 1.00 56.91 94 GLN A CA 1
ATOM 681 C C . GLN A 1 94 ? -5.979 17.134 -0.669 1.00 56.91 94 GLN A C 1
ATOM 683 O O . GLN A 1 94 ? -5.571 17.202 -1.821 1.00 56.91 94 GLN A O 1
ATOM 688 N N . GLU A 1 95 ? -5.269 16.507 0.277 1.00 74.69 95 GLU A N 1
ATOM 689 C CA . GLU A 1 95 ? -3.882 16.033 0.091 1.00 74.69 95 GLU A CA 1
ATOM 690 C C . GLU A 1 95 ? -3.720 14.508 -0.044 1.00 74.69 95 GLU A C 1
ATOM 692 O O . GLU A 1 95 ? -2.626 14.052 -0.371 1.00 74.69 95 GLU A O 1
ATOM 697 N N . GLY A 1 96 ? -4.768 13.710 0.181 1.00 87.38 96 GLY A N 1
ATOM 698 C CA . GLY A 1 96 ? -4.694 12.246 0.068 1.00 87.38 96 GLY A CA 1
ATOM 699 C C . GLY A 1 96 ? -4.197 11.513 1.323 1.00 87.38 96 GLY A C 1
ATOM 700 O O . GLY A 1 96 ? -3.886 12.105 2.360 1.00 87.38 96 GLY A O 1
ATOM 701 N N . TYR A 1 97 ? -4.145 10.185 1.224 1.00 90.88 97 TYR A N 1
ATOM 702 C CA . TYR A 1 97 ? -3.687 9.268 2.264 1.00 90.88 97 TYR A CA 1
ATOM 703 C C . TYR A 1 97 ? -2.206 8.950 2.093 1.00 90.88 97 TYR A C 1
ATOM 705 O O . TYR A 1 97 ? -1.783 8.455 1.049 1.00 90.88 97 TYR A O 1
ATOM 713 N N . ARG A 1 98 ? -1.406 9.213 3.128 1.00 91.62 98 ARG A N 1
ATOM 714 C CA . ARG A 1 98 ? 0.039 8.961 3.095 1.00 91.62 98 ARG A CA 1
ATOM 715 C C . ARG A 1 98 ? 0.380 7.619 3.722 1.00 91.62 98 ARG A C 1
ATOM 717 O O . ARG A 1 98 ? -0.226 7.248 4.715 1.00 91.62 98 ARG A O 1
ATOM 724 N N . ILE A 1 99 ? 1.382 6.931 3.189 1.00 91.12 99 ILE A N 1
ATOM 725 C CA . ILE A 1 99 ? 1.944 5.707 3.764 1.00 91.12 99 ILE A CA 1
ATOM 726 C C . ILE A 1 99 ? 3.460 5.681 3.553 1.00 91.12 99 ILE A C 1
ATOM 728 O O . ILE A 1 99 ? 3.979 6.191 2.560 1.00 91.12 99 ILE A O 1
ATOM 732 N N . ASP A 1 100 ? 4.176 5.108 4.516 1.00 91.31 100 ASP A N 1
ATOM 733 C CA . ASP A 1 100 ? 5.619 4.904 4.414 1.00 91.31 100 ASP A CA 1
ATOM 734 C C . ASP A 1 100 ? 5.953 3.985 3.227 1.00 91.31 100 ASP A C 1
ATOM 736 O O . ASP A 1 100 ? 5.296 2.964 3.026 1.00 91.31 100 ASP A O 1
ATOM 740 N N . GLY A 1 101 ? 6.953 4.361 2.429 1.00 92.88 101 GLY A N 1
ATOM 741 C CA . GLY A 1 101 ? 7.327 3.671 1.195 1.00 92.88 101 GLY A CA 1
ATOM 742 C C . GLY A 1 101 ? 7.640 2.189 1.387 1.00 92.88 101 GLY A C 1
ATOM 743 O O . GLY A 1 101 ? 6.984 1.352 0.760 1.00 92.88 101 GLY A O 1
ATOM 744 N N . PRO A 1 102 ? 8.603 1.848 2.262 1.00 93.12 102 PRO A N 1
ATOM 745 C CA . PRO A 1 102 ? 8.889 0.467 2.631 1.00 93.12 102 PRO A CA 1
ATOM 746 C C . PRO A 1 102 ? 7.649 -0.322 3.065 1.00 93.12 102 PRO A C 1
ATOM 748 O O . PRO A 1 102 ? 7.441 -1.440 2.591 1.00 93.12 102 PRO A O 1
ATOM 751 N N . GLU A 1 103 ? 6.798 0.256 3.915 1.00 92.88 103 GLU A N 1
ATOM 752 C CA . GLU A 1 103 ? 5.576 -0.414 4.372 1.00 92.88 103 GLU A CA 1
ATOM 753 C C . GLU A 1 103 ? 4.564 -0.633 3.239 1.00 92.88 103 GLU A C 1
ATOM 755 O O . GLU A 1 103 ? 3.999 -1.720 3.111 1.00 92.88 103 GLU A O 1
ATOM 760 N N . ALA A 1 104 ? 4.364 0.362 2.374 1.00 94.25 104 ALA A N 1
ATOM 761 C CA . ALA A 1 104 ? 3.475 0.254 1.223 1.00 94.25 104 ALA A CA 1
ATOM 762 C C . ALA A 1 104 ? 3.926 -0.851 0.265 1.00 94.25 104 ALA A C 1
ATOM 764 O O . ALA A 1 104 ? 3.113 -1.661 -0.175 1.00 94.25 104 ALA A O 1
ATOM 765 N N . VAL A 1 105 ? 5.228 -0.928 -0.022 1.00 95.62 105 VAL A N 1
ATOM 766 C CA . VAL A 1 105 ? 5.787 -1.969 -0.891 1.00 95.62 105 VAL A CA 1
ATOM 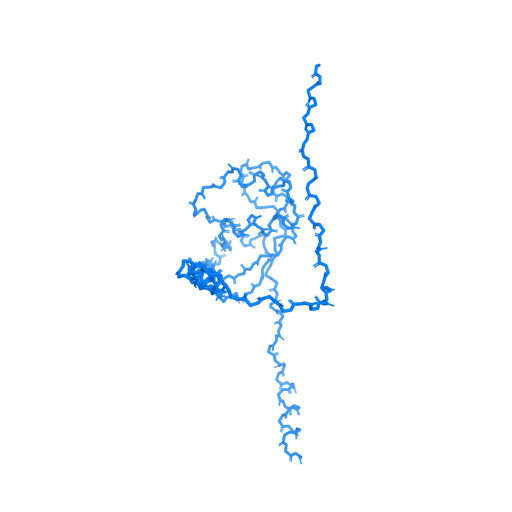767 C C . VAL A 1 105 ? 5.743 -3.340 -0.222 1.00 95.62 105 VAL A C 1
ATOM 769 O O . VAL A 1 105 ? 5.492 -4.329 -0.905 1.00 95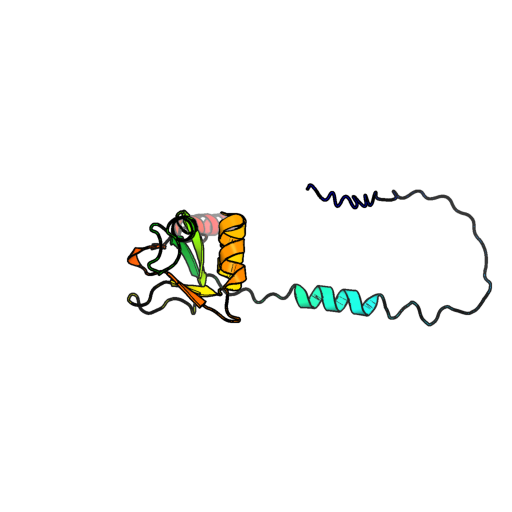.62 105 VAL A O 1
ATOM 772 N N . ARG A 1 106 ? 5.902 -3.426 1.103 1.00 95.38 106 ARG A N 1
ATOM 773 C CA . ARG A 1 106 ? 5.705 -4.677 1.852 1.00 95.38 106 ARG A CA 1
ATOM 774 C C . ARG A 1 106 ? 4.264 -5.181 1.729 1.00 95.38 106 ARG A C 1
ATOM 776 O O . ARG A 1 106 ? 4.057 -6.370 1.490 1.00 95.38 106 ARG A O 1
ATOM 783 N N . LEU A 1 107 ? 3.279 -4.292 1.867 1.00 95.56 107 LEU A N 1
ATOM 784 C CA . LEU A 1 107 ? 1.861 -4.622 1.690 1.00 95.56 107 LEU A CA 1
ATOM 785 C C . LEU A 1 107 ? 1.552 -4.994 0.236 1.00 95.56 107 LEU A C 1
ATOM 787 O O . LEU A 1 107 ? 0.881 -5.995 -0.012 1.00 95.56 107 LEU A O 1
ATOM 791 N N . LEU A 1 108 ? 2.121 -4.265 -0.728 1.00 97.00 108 LEU A N 1
ATOM 792 C CA . LEU A 1 108 ? 2.019 -4.612 -2.140 1.00 97.00 108 LEU A CA 1
ATOM 793 C C . LEU A 1 108 ? 2.648 -5.976 -2.431 1.00 97.00 108 LEU A C 1
ATOM 795 O O . LEU A 1 108 ? 2.083 -6.727 -3.208 1.00 97.00 108 LEU A O 1
ATOM 799 N N . ALA A 1 109 ? 3.767 -6.344 -1.804 1.00 97.00 109 ALA A N 1
ATOM 800 C CA . ALA A 1 109 ? 4.433 -7.627 -2.040 1.00 97.00 109 ALA A CA 1
ATOM 801 C C . ALA A 1 109 ? 3.565 -8.825 -1.644 1.00 97.00 109 ALA A C 1
ATOM 803 O O . ALA A 1 109 ? 3.618 -9.861 -2.304 1.00 97.00 109 ALA A O 1
ATOM 804 N N . ALA A 1 110 ? 2.744 -8.669 -0.601 1.00 95.94 110 ALA A N 1
ATOM 805 C CA . ALA A 1 110 ? 1.776 -9.682 -0.197 1.00 95.94 110 ALA A CA 1
ATOM 806 C C . ALA A 1 110 ? 0.647 -9.863 -1.229 1.00 95.94 110 ALA A C 1
ATOM 808 O O . ALA A 1 110 ? 0.076 -10.946 -1.324 1.00 95.94 110 ALA A O 1
ATOM 809 N N . HIS A 1 111 ? 0.334 -8.820 -2.002 1.00 95.56 111 HIS A N 1
ATOM 810 C CA . HIS A 1 111 ? -0.745 -8.820 -2.990 1.00 95.56 111 HIS A CA 1
ATOM 811 C C . HIS A 1 111 ? -0.262 -9.128 -4.418 1.00 95.56 111 HIS A C 1
ATOM 813 O O . HIS A 1 111 ? -0.840 -9.953 -5.119 1.00 95.56 111 HIS A O 1
ATOM 819 N N . ASN A 1 112 ? 0.818 -8.480 -4.849 1.00 97.69 112 ASN A N 1
ATOM 820 C CA . ASN A 1 112 ? 1.443 -8.604 -6.157 1.00 97.69 112 ASN A CA 1
ATOM 821 C C . ASN A 1 112 ? 2.982 -8.513 -6.022 1.00 97.69 112 ASN A C 1
ATOM 823 O O . ASN A 1 112 ? 3.556 -7.417 -6.062 1.00 97.69 112 ASN A O 1
ATOM 827 N N . PRO A 1 113 ? 3.681 -9.658 -5.890 1.00 97.12 113 PRO A N 1
ATOM 828 C CA . PRO A 1 113 ? 5.121 -9.671 -5.642 1.00 97.12 113 PRO A CA 1
ATOM 829 C C . PRO A 1 113 ? 5.939 -9.130 -6.823 1.00 97.12 113 PRO A C 1
ATOM 831 O O . PRO A 1 113 ? 6.972 -8.499 -6.610 1.00 97.12 113 PRO A O 1
ATOM 834 N N . ALA A 1 114 ? 5.476 -9.323 -8.062 1.00 96.62 114 ALA A N 1
ATOM 835 C CA . ALA A 1 114 ? 6.165 -8.818 -9.250 1.00 96.62 114 ALA A CA 1
ATOM 836 C C . ALA A 1 114 ? 6.139 -7.282 -9.307 1.00 96.62 114 ALA A C 1
ATOM 838 O O . ALA A 1 114 ? 7.165 -6.648 -9.562 1.00 96.62 114 ALA A O 1
ATOM 839 N N . ALA A 1 115 ? 4.986 -6.672 -9.011 1.00 96.56 115 ALA A N 1
ATOM 840 C CA . ALA A 1 115 ? 4.876 -5.220 -8.926 1.00 96.56 115 ALA A CA 1
ATOM 841 C C . ALA A 1 115 ? 5.724 -4.664 -7.774 1.00 96.56 115 ALA A C 1
ATOM 843 O O . ALA A 1 115 ? 6.455 -3.692 -7.956 1.00 96.56 115 ALA A O 1
ATOM 844 N N . ALA A 1 116 ? 5.694 -5.313 -6.609 1.00 97.00 116 ALA A N 1
ATOM 845 C CA . ALA A 1 116 ? 6.485 -4.893 -5.460 1.00 97.00 116 ALA A CA 1
ATOM 846 C C . ALA A 1 116 ? 7.995 -4.914 -5.727 1.00 97.00 116 ALA A C 1
ATOM 848 O O . ALA A 1 116 ? 8.690 -3.981 -5.330 1.00 97.00 116 ALA A O 1
ATOM 849 N N . GLN A 1 117 ? 8.509 -5.920 -6.443 1.00 96.62 117 GLN A N 1
ATOM 850 C CA . GLN A 1 117 ? 9.918 -5.954 -6.853 1.00 96.62 117 GLN A CA 1
ATOM 851 C C . GLN A 1 117 ? 10.291 -4.734 -7.701 1.00 96.62 117 GLN A C 1
ATOM 853 O O . GLN A 1 117 ? 11.327 -4.109 -7.468 1.00 96.62 117 GLN A O 1
ATOM 858 N N . TRP A 1 118 ? 9.433 -4.352 -8.649 1.00 95.62 118 TRP A N 1
ATOM 859 C CA . TRP A 1 118 ? 9.663 -3.166 -9.470 1.00 95.62 118 TRP A CA 1
ATOM 860 C C . TRP A 1 118 ? 9.720 -1.894 -8.620 1.00 95.62 118 TRP A C 1
ATOM 862 O O . TRP A 1 118 ? 10.650 -1.100 -8.778 1.00 95.62 118 TRP A O 1
ATOM 872 N N . TRP A 1 119 ? 8.773 -1.726 -7.693 1.00 93.94 119 TRP A N 1
ATOM 873 C CA . TRP A 1 119 ? 8.729 -0.564 -6.804 1.00 93.94 119 TRP A CA 1
ATOM 874 C C . TRP A 1 119 ? 9.929 -0.525 -5.863 1.00 93.94 119 TRP A C 1
ATOM 876 O O . TRP A 1 119 ? 10.562 0.519 -5.736 1.00 93.94 119 TRP A O 1
ATOM 886 N N . HIS A 1 120 ? 10.329 -1.665 -5.297 1.00 93.31 120 HIS A N 1
ATOM 887 C CA . HIS A 1 120 ? 11.485 -1.755 -4.408 1.00 93.31 120 HIS A CA 1
ATOM 888 C C . HIS A 1 120 ? 12.770 -1.243 -5.074 1.00 93.31 120 HIS A C 1
ATOM 890 O O . HIS A 1 120 ? 13.557 -0.547 -4.436 1.00 93.31 120 HIS A O 1
ATOM 896 N N . THR A 1 121 ? 12.981 -1.541 -6.359 1.00 93.69 121 THR A N 1
ATOM 897 C CA . THR A 1 121 ? 14.181 -1.083 -7.088 1.00 93.69 121 THR A CA 1
ATOM 898 C C . THR A 1 121 ? 14.230 0.433 -7.313 1.00 93.69 121 THR A C 1
ATOM 900 O O . THR A 1 121 ? 15.278 0.955 -7.680 1.00 93.69 121 THR A O 1
ATOM 903 N N . ARG A 1 122 ? 13.112 1.140 -7.103 1.00 90.75 122 ARG A N 1
ATOM 904 C CA . ARG A 1 122 ? 12.953 2.583 -7.344 1.00 90.75 122 ARG A CA 1
ATOM 905 C C . ARG A 1 122 ? 12.624 3.385 -6.087 1.00 90.75 122 ARG A C 1
ATOM 907 O O . ARG A 1 122 ? 12.524 4.605 -6.163 1.00 90.75 122 ARG A O 1
ATOM 914 N N . LEU A 1 123 ? 12.466 2.723 -4.942 1.00 86.31 123 LEU A N 1
ATOM 915 C CA . LEU A 1 123 ? 12.265 3.405 -3.672 1.00 86.31 123 LEU A CA 1
ATOM 916 C C . LEU A 1 123 ? 13.507 4.221 -3.318 1.00 86.31 123 LEU A C 1
ATOM 918 O O . LEU A 1 123 ? 14.595 3.678 -3.123 1.00 86.31 123 LEU A O 1
ATOM 922 N N . HIS A 1 124 ? 13.324 5.528 -3.162 1.00 85.44 124 HIS A N 1
ATOM 923 C CA . HIS A 1 124 ? 14.289 6.349 -2.448 1.00 85.44 124 HIS A CA 1
ATOM 924 C C . HIS A 1 124 ? 14.146 6.096 -0.945 1.00 85.44 124 HIS A C 1
ATOM 926 O O . HIS A 1 124 ? 13.043 5.899 -0.432 1.00 85.44 124 HIS A O 1
ATOM 932 N N . HIS A 1 125 ? 15.257 6.103 -0.211 1.00 81.81 125 HIS A N 1
ATOM 933 C CA . HIS A 1 125 ? 15.208 5.968 1.243 1.00 81.81 125 HIS A CA 1
ATOM 934 C C . HIS A 1 125 ? 14.327 7.070 1.852 1.00 81.81 125 HIS A C 1
ATOM 936 O O . HIS A 1 125 ? 14.527 8.250 1.571 1.00 81.81 125 HIS A O 1
ATOM 942 N N . GLY A 1 126 ? 13.345 6.680 2.671 1.00 81.19 126 GLY A N 1
ATOM 943 C CA . GLY A 1 126 ? 12.401 7.614 3.293 1.00 81.19 126 GLY A CA 1
ATOM 944 C C . GLY A 1 126 ? 11.305 8.152 2.365 1.00 81.19 126 GLY A C 1
ATOM 945 O O . GLY A 1 126 ? 10.653 9.133 2.714 1.00 81.19 126 GLY A O 1
ATOM 946 N N . SER A 1 127 ? 11.084 7.547 1.192 1.00 88.00 127 SER A N 1
ATOM 947 C CA . SER A 1 127 ? 9.960 7.909 0.323 1.00 88.00 127 SER A CA 1
ATOM 948 C C . SER A 1 127 ? 8.617 7.672 1.021 1.00 88.00 127 SER A C 1
ATOM 950 O O . SER A 1 127 ? 8.417 6.625 1.634 1.00 88.00 127 SER A O 1
ATOM 952 N N . VAL A 1 128 ? 7.681 8.606 0.865 1.00 90.25 128 VAL A N 1
ATOM 953 C CA . VAL A 1 128 ? 6.292 8.485 1.325 1.00 90.25 128 VAL A CA 1
ATOM 954 C C . VAL A 1 128 ? 5.396 8.407 0.095 1.00 90.25 128 VAL A C 1
ATOM 956 O O . VAL A 1 128 ? 5.463 9.287 -0.762 1.00 90.25 128 VAL A O 1
ATOM 959 N N . TYR A 1 129 ? 4.544 7.386 0.011 1.00 90.88 129 TYR A N 1
ATOM 960 C CA . TYR A 1 129 ? 3.504 7.342 -1.016 1.00 90.88 129 TYR A CA 1
ATOM 961 C C . TYR A 1 129 ? 2.292 8.126 -0.562 1.00 90.88 129 TYR A C 1
ATOM 963 O O . TYR A 1 129 ? 1.885 8.036 0.595 1.00 90.88 129 TYR A O 1
ATOM 971 N N . THR A 1 130 ? 1.710 8.872 -1.492 1.00 92.31 130 THR A N 1
ATOM 972 C CA . THR A 1 130 ? 0.469 9.606 -1.275 1.00 92.31 130 THR A CA 1
ATOM 973 C C . THR A 1 130 ? -0.562 9.089 -2.263 1.00 92.31 130 THR A C 1
ATOM 975 O O . THR A 1 130 ? -0.353 9.161 -3.470 1.00 92.31 130 THR A O 1
ATOM 978 N N . PHE A 1 131 ? -1.657 8.550 -1.743 1.00 92.81 131 PHE A N 1
ATOM 979 C CA . PHE A 1 131 ? -2.788 8.071 -2.521 1.00 92.81 131 PHE A CA 1
ATOM 980 C C . PHE A 1 131 ? -3.888 9.136 -2.507 1.00 92.81 131 PHE A C 1
ATOM 982 O O . PHE A 1 131 ? -4.390 9.456 -1.426 1.00 92.81 131 PHE A O 1
ATOM 989 N N . PRO A 1 132 ? -4.276 9.705 -3.658 1.00 92.94 132 PRO A N 1
ATOM 990 C CA . PRO A 1 132 ? -5.335 10.708 -3.703 1.00 92.94 132 PRO A CA 1
ATOM 991 C C . PRO A 1 132 ? -6.664 10.165 -3.169 1.00 92.94 132 PRO A C 1
ATOM 993 O O . PRO A 1 132 ? -6.977 8.982 -3.357 1.00 92.94 132 PRO A O 1
ATOM 996 N N . THR A 1 133 ? -7.452 11.014 -2.504 1.00 91.69 133 THR A N 1
ATOM 997 C CA . THR A 1 133 ? -8.702 10.591 -1.850 1.00 91.69 133 THR A CA 1
ATOM 998 C C . THR A 1 133 ? -9.724 10.073 -2.859 1.00 91.69 133 THR A C 1
ATOM 1000 O O . THR A 1 133 ? -10.444 9.131 -2.553 1.00 91.69 133 THR A O 1
ATOM 1003 N N . GLU A 1 134 ? -9.731 10.594 -4.084 1.00 92.62 134 GLU A N 1
ATOM 1004 C CA . GLU A 1 134 ? -10.594 10.155 -5.182 1.00 92.62 134 GLU A CA 1
ATOM 1005 C C . GLU A 1 134 ? -10.285 8.738 -5.687 1.00 92.62 134 GLU A C 1
ATOM 1007 O O . GLU A 1 134 ? -11.150 8.081 -6.263 1.00 92.62 134 GLU A O 1
ATOM 1012 N N . THR A 1 135 ? -9.067 8.245 -5.450 1.00 94.31 135 THR A N 1
ATOM 1013 C CA . THR A 1 135 ? -8.656 6.878 -5.814 1.00 94.31 135 THR A CA 1
ATOM 1014 C C . THR A 1 135 ? -8.845 5.880 -4.677 1.00 94.31 135 THR A C 1
ATOM 1016 O O . THR A 1 135 ? -8.509 4.704 -4.823 1.00 94.31 135 THR A O 1
ATOM 1019 N N . CYS A 1 136 ? -9.383 6.329 -3.542 1.00 93.81 136 CYS A N 1
ATOM 1020 C CA . CYS A 1 136 ? -9.444 5.567 -2.308 1.00 93.81 136 CYS A CA 1
ATOM 1021 C C . CYS A 1 136 ? -10.861 5.527 -1.737 1.00 93.81 136 CYS A C 1
ATOM 1023 O O . CYS A 1 136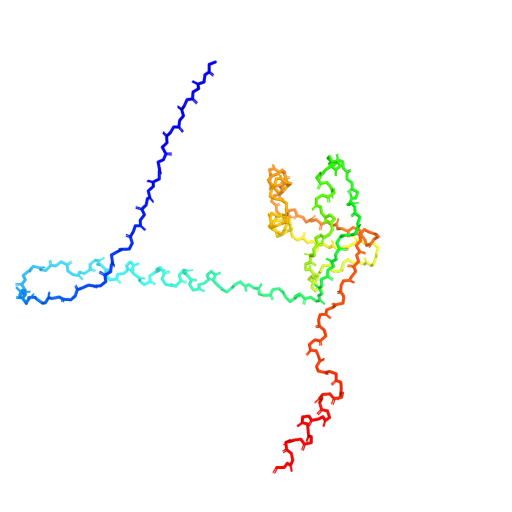 ? -11.615 6.491 -1.799 1.00 93.81 136 CYS A O 1
ATOM 1025 N N . GLN A 1 137 ? -11.198 4.416 -1.099 1.00 93.38 137 GLN A N 1
ATOM 1026 C CA . GLN A 1 137 ? -12.407 4.267 -0.308 1.00 93.38 137 GLN A CA 1
ATOM 1027 C C . GLN A 1 137 ? -12.010 3.993 1.137 1.00 93.38 137 GLN A C 1
ATOM 1029 O O . GLN A 1 137 ? -11.245 3.069 1.408 1.00 93.38 137 GLN A O 1
ATOM 1034 N N . LEU A 1 138 ? -12.513 4.798 2.073 1.00 90.00 138 LEU A N 1
ATOM 1035 C CA . LEU A 1 138 ? -12.302 4.535 3.492 1.00 90.00 138 LEU A CA 1
ATOM 1036 C C . LEU A 1 138 ? -13.057 3.252 3.859 1.00 90.00 138 LEU A C 1
ATOM 1038 O O . LEU A 1 138 ? -14.272 3.177 3.664 1.00 90.00 138 LEU A O 1
ATOM 1042 N N . SER A 1 139 ? -12.347 2.254 4.374 1.00 83.94 139 SER A N 1
ATOM 1043 C CA . SER A 1 139 ? -12.990 1.085 4.957 1.00 83.94 139 SER A CA 1
ATOM 1044 C C . SER A 1 139 ? -13.374 1.461 6.380 1.00 83.94 139 SER A C 1
ATOM 1046 O O . SER A 1 139 ? -12.537 1.926 7.161 1.00 83.94 139 SER A O 1
ATOM 1048 N N . GLU A 1 140 ? -14.652 1.314 6.723 1.00 68.12 140 GLU A N 1
ATOM 1049 C CA . GLU A 1 140 ? -15.074 1.482 8.108 1.00 68.12 140 GLU A CA 1
ATOM 1050 C C . GLU A 1 140 ? -14.259 0.521 8.973 1.00 68.12 140 GLU A C 1
ATOM 1052 O O . GLU A 1 140 ? -14.166 -0.674 8.683 1.00 68.12 140 GLU A O 1
ATOM 1057 N N . LEU A 1 141 ? -13.630 1.059 10.022 1.00 62.12 141 LEU A N 1
ATOM 1058 C CA . LEU A 1 141 ? -12.989 0.236 11.038 1.00 62.12 141 LEU A CA 1
ATOM 1059 C C . LEU A 1 141 ? -13.957 -0.877 11.461 1.00 62.12 141 LEU A C 1
ATOM 1061 O O . LEU A 1 141 ? -15.150 -0.593 11.623 1.00 62.12 141 LEU A O 1
ATOM 1065 N N . PRO A 1 142 ? -13.472 -2.102 11.739 1.00 54.09 142 PRO A N 1
ATOM 1066 C CA . PRO A 1 142 ? -14.265 -3.031 12.521 1.00 54.09 142 PRO A CA 1
ATOM 1067 C C . PRO A 1 142 ? -14.643 -2.305 13.813 1.00 54.09 142 PRO A C 1
ATOM 1069 O O . PRO A 1 142 ? -13.782 -1.939 14.613 1.00 54.09 142 PRO A O 1
ATOM 1072 N N . GLN A 1 143 ? -15.935 -2.020 13.964 1.00 48.22 143 GLN A N 1
ATOM 1073 C CA . GLN A 1 143 ? -16.526 -1.365 15.123 1.00 48.22 143 GLN A CA 1
ATOM 1074 C C . GLN A 1 143 ? -16.378 -2.313 16.322 1.00 48.22 143 GLN A C 1
ATOM 1076 O O . GLN A 1 143 ? -17.326 -2.982 16.719 1.00 48.22 143 GLN A O 1
ATOM 1081 N N . THR A 1 144 ? -15.177 -2.442 16.889 1.00 53.47 144 THR A N 1
ATOM 1082 C CA . THR A 1 144 ? -14.966 -3.217 18.120 1.00 53.47 144 THR A CA 1
ATOM 1083 C C . THR A 1 144 ? -15.400 -2.436 19.351 1.00 53.47 144 THR A C 1
ATOM 1085 O O . THR A 1 144 ? -15.325 -2.962 20.458 1.00 53.47 144 THR A O 1
ATOM 1088 N N . THR A 1 145 ? -15.888 -1.201 19.199 1.00 55.69 145 THR A N 1
ATOM 1089 C CA . THR A 1 145 ? -16.752 -0.604 20.212 1.00 55.69 145 THR A CA 1
ATOM 1090 C C . THR A 1 145 ? -17.973 -1.501 20.347 1.00 55.69 145 THR A C 1
ATOM 1092 O O . THR A 1 145 ? -18.737 -1.611 19.384 1.00 55.69 145 THR A O 1
ATOM 1095 N N . PRO A 1 146 ? -18.188 -2.143 21.512 1.00 57.00 146 PRO A N 1
ATOM 1096 C CA . PRO A 1 146 ? -19.443 -2.820 21.758 1.00 57.00 146 PRO A CA 1
ATOM 1097 C C . PRO A 1 146 ? -20.520 -1.779 21.495 1.00 57.00 146 PRO A C 1
ATOM 1099 O O . PRO A 1 146 ? -20.482 -0.697 22.090 1.00 57.00 146 PRO A O 1
ATOM 1102 N N . SER A 1 147 ? -21.426 -2.079 20.561 1.00 63.06 147 SER A N 1
ATOM 1103 C CA . SER A 1 147 ? -22.648 -1.300 20.374 1.00 63.06 147 SER A CA 1
ATOM 1104 C C . SER A 1 147 ? -23.175 -0.933 21.762 1.00 63.06 147 SER A C 1
ATOM 1106 O O . SER A 1 147 ? -23.116 -1.763 22.671 1.00 63.06 147 SER A O 1
ATOM 1108 N N . SER A 1 148 ? -23.645 0.293 21.977 1.00 62.09 148 SER A N 1
ATOM 1109 C CA . SER A 1 148 ? -24.180 0.725 23.280 1.00 62.09 148 SER A CA 1
ATOM 1110 C C . SER A 1 148 ? -25.197 -0.276 23.865 1.00 62.09 148 SER A C 1
ATOM 1112 O O . SER A 1 148 ? -25.288 -0.435 25.083 1.00 62.09 148 SER A O 1
ATOM 1114 N N . ALA A 1 149 ? -25.870 -1.048 23.003 1.00 62.97 149 ALA A N 1
ATOM 1115 C CA . ALA A 1 149 ? -26.724 -2.179 23.364 1.00 62.97 149 ALA A CA 1
ATOM 1116 C C . ALA A 1 149 ? -25.989 -3.351 24.061 1.00 62.97 149 ALA A C 1
ATOM 1118 O O . ALA A 1 149 ? -26.543 -3.992 24.953 1.00 62.97 149 ALA A O 1
ATOM 1119 N N . SER A 1 150 ? -24.736 -3.631 23.705 1.00 72.06 150 SER A N 1
ATOM 1120 C CA . SER A 1 150 ? -23.894 -4.660 24.329 1.00 72.06 150 SER A CA 1
ATOM 1121 C C . SER A 1 150 ? -23.435 -4.264 25.737 1.00 72.06 150 SER A C 1
ATOM 1123 O O . SER A 1 150 ? -23.368 -5.123 26.616 1.00 72.06 150 SER A O 1
ATOM 1125 N N . TRP A 1 151 ? -23.181 -2.975 25.996 1.00 70.81 151 TRP A N 1
ATOM 1126 C CA . TRP A 1 151 ? -22.869 -2.483 27.347 1.00 70.81 151 TRP A CA 1
ATOM 1127 C C . TRP A 1 151 ? -24.083 -2.545 28.283 1.00 70.81 151 TRP A C 1
ATOM 1129 O O . TRP A 1 151 ? -23.945 -2.893 29.459 1.00 70.81 151 TRP A O 1
ATOM 1139 N N . ALA A 1 152 ? -25.287 -2.288 27.762 1.00 74.44 152 ALA A N 1
ATOM 1140 C CA . ALA A 1 152 ? -26.528 -2.459 28.520 1.00 74.44 152 ALA A CA 1
ATOM 1141 C C . ALA A 1 152 ? -26.738 -3.923 28.956 1.00 74.44 152 ALA A C 1
ATOM 1143 O O . ALA A 1 152 ? -27.141 -4.184 30.088 1.00 74.44 152 ALA A O 1
ATOM 1144 N N . LYS A 1 153 ? -26.390 -4.888 28.096 1.00 77.75 153 LYS A N 1
ATOM 1145 C CA . LYS A 1 153 ? -26.522 -6.321 28.399 1.00 77.75 153 LYS A CA 1
ATOM 1146 C C . LYS A 1 153 ? -25.485 -6.808 29.419 1.00 77.75 153 LYS A C 1
ATOM 1148 O O . LYS A 1 153 ? -25.832 -7.523 30.354 1.00 77.75 153 LYS A O 1
ATOM 1153 N N . LEU A 1 154 ? -24.233 -6.361 29.293 1.00 74.62 154 LEU A N 1
ATOM 1154 C CA . LEU A 1 154 ? -23.161 -6.706 30.237 1.00 74.62 154 LEU A CA 1
ATOM 1155 C C . LEU A 1 154 ? -23.370 -6.080 31.627 1.00 74.62 154 LEU A C 1
ATOM 1157 O O . LEU A 1 154 ? -23.070 -6.713 32.636 1.00 74.62 154 LEU A O 1
ATOM 1161 N N . SER A 1 155 ? -23.936 -4.872 31.703 1.00 76.50 155 SER A N 1
ATOM 1162 C CA . SER A 1 155 ? -24.231 -4.216 32.988 1.00 76.50 155 SER A CA 1
ATOM 1163 C C . SER A 1 155 ? -25.415 -4.831 33.746 1.00 76.50 155 SER A C 1
ATOM 1165 O O . SER A 1 155 ? -25.444 -4.754 34.974 1.00 76.50 155 SER A O 1
ATOM 1167 N N . GLN A 1 156 ? -26.362 -5.481 33.060 1.00 81.12 156 GLN A N 1
ATOM 1168 C CA . GLN A 1 156 ? -27.430 -6.253 33.712 1.00 81.12 156 GLN A CA 1
ATOM 1169 C C . GLN A 1 156 ? -26.925 -7.583 34.281 1.00 81.12 156 GLN A C 1
ATOM 1171 O O . GLN A 1 156 ? -27.335 -7.974 35.369 1.00 81.12 156 GLN A O 1
ATOM 1176 N N . GLN A 1 157 ? -26.003 -8.249 33.584 1.00 79.69 157 GLN A N 1
ATOM 1177 C CA . GLN A 1 157 ? -25.471 -9.550 33.997 1.00 79.69 157 GLN A CA 1
ATOM 1178 C C . GLN A 1 157 ? -24.492 -9.462 35.182 1.00 79.69 157 GLN A C 1
ATOM 1180 O O . GLN A 1 157 ? -24.292 -10.440 35.888 1.00 79.69 157 GLN A O 1
ATOM 1185 N N . ALA A 1 158 ? -23.923 -8.283 35.447 1.00 79.94 158 ALA A N 1
ATOM 1186 C CA . ALA A 1 158 ? -23.064 -8.036 36.608 1.00 79.94 158 ALA A CA 1
ATOM 1187 C C . ALA A 1 158 ? -23.834 -7.732 37.915 1.00 79.94 158 ALA A C 1
ATOM 1189 O O . ALA A 1 158 ? -23.208 -7.506 38.949 1.00 79.94 158 ALA A O 1
ATOM 1190 N N . LYS A 1 159 ? -25.175 -7.673 37.880 1.00 73.19 159 LYS A N 1
ATOM 1191 C CA . LYS A 1 159 ? -26.035 -7.389 39.049 1.00 73.19 159 LYS A CA 1
ATOM 1192 C C . LYS A 1 159 ? -26.787 -8.612 39.594 1.00 73.19 159 LYS A C 1
ATOM 1194 O O . LYS A 1 159 ? -27.557 -8.448 40.539 1.00 73.19 159 LYS A O 1
ATOM 1199 N N . SER A 1 160 ? -26.580 -9.793 39.012 1.00 64.00 160 SER A N 1
ATOM 1200 C CA . SER A 1 160 ? -27.085 -11.086 39.501 1.00 64.00 160 SER A CA 1
ATOM 1201 C C . SER A 1 160 ? -25.979 -11.867 40.190 1.00 64.00 160 SER A C 1
ATOM 1203 O O . SER A 1 160 ? -26.249 -12.426 41.270 1.00 64.00 160 SER A O 1
#

Secondary structure (DSSP, 8-state):
------------PPPPP--------------SSSSSHHHHHHHHHHHHT------EEEEEEE-SPPPSSS-HHHHHTTTT-EEEEETT-B--TTT-EEEEHHHHHHHHHHH-HHHHHHHHTTPPTT-EEEE-GGGEEEEPP---S--HHHHHHHHHHTT-

Sequence (160 aa):
MRLFFTLALTSLSLPCLAQSGEAVTYGSSSSILCASLGFLTAVAAGLVLLGSETRTVGTFRVVAPPPGEEPEALRQAWVGLELPLRKHQSGSAQEGYRIDGPEAVRLLAAHNPAAAQWWHTRLHHGSVYTFPTETCQLSELPQTTPSSASWAKLSQQAKS

Foldseek 3Di:
DDDDDDDDDDDDDDDDDDDDDDDDDDDDDDPDPPPPVVVVVVVVVVVVVPPPPQDFPFKKAQQAQADDPDDPVLSCLRHGFIGTQGPVQPDPLQFAGKDWQVVSLVSSCVRPVVSSVVSVVVDDVRDIDGGRPVRMGTDPDPCPPDDVVNVVVVVVVVVD

pLDDT: mean 73.29, std 19.84, range [42.03, 97.94]

Radius of gyration: 26.68 Å; chains: 1; bounding box: 68×60×65 Å

Organism: Armatimonas rosea (NCBI:txid685828)